Protein AF-A0AAV4B018-F1 (afdb_monomer)

Organism: NCBI:txid259542

Foldseek 3Di:
DDQDPVNVVVVVVVVVPVPDDPVLLVLLVVVCVVPVPDDLVVSCVVSVHDSVVSVCSCCPPVVPDNPPPDPDDPDDPVVVVVVVVVVVVVVVVVVVVVVVVPD

Nearest PDB structures (foldseek):
  2cfx-assembly1_C  TM=6.662E-01  e=9.877E-02  Bacillus subtilis
  7fby-assembly1_A  TM=6.571E-01  e=3.568E-01  Pyrococcus horikoshii OT3
  2zny-assembly2_C  TM=7.178E-01  e=1.209E+00  Pyrococcus horikoshii
  2w25-assembly1_B  TM=6.669E-01  e=1.063E+00  Mycobacterium tuberculosis H37Rv
  2w29-assembly1_B  TM=6.003E-01  e=2.450E+00  Mycobacterium tuberculosis H37Rv

Structure (mmCIF, N/CA/C/O backbone):
data_AF-A0AAV4B018-F1
#
_entry.id   AF-A0AAV4B018-F1
#
loop_
_atom_site.group_PDB
_atom_site.id
_atom_site.type_symbol
_atom_site.label_atom_id
_atom_site.label_alt_id
_atom_site.label_comp_id
_atom_site.label_asym_id
_atom_site.label_entity_id
_atom_site.label_seq_id
_atom_site.pdbx_PDB_ins_code
_atom_site.Cartn_x
_atom_site.Cartn_y
_atom_site.Cartn_z
_atom_site.occupancy
_atom_site.B_iso_or_equiv
_atom_site.auth_seq_id
_atom_site.auth_comp_id
_atom_site.auth_asym_id
_atom_site.auth_atom_id
_atom_site.pdbx_PDB_model_num
ATOM 1 N N . MET A 1 1 ? 35.656 -16.947 -19.120 1.00 40.59 1 MET A N 1
ATOM 2 C CA . MET A 1 1 ? 35.339 -16.640 -17.707 1.00 40.59 1 MET A CA 1
ATOM 3 C C . MET A 1 1 ? 33.839 -16.794 -17.499 1.00 40.59 1 MET A C 1
ATOM 5 O O . MET A 1 1 ? 33.079 -15.994 -18.027 1.00 40.59 1 MET A O 1
ATOM 9 N N . ILE A 1 2 ? 33.403 -17.860 -16.824 1.00 49.25 2 ILE A N 1
ATOM 10 C CA . ILE A 1 2 ? 31.980 -18.116 -16.554 1.00 49.25 2 ILE A CA 1
ATOM 11 C C . ILE A 1 2 ? 31.604 -17.298 -15.314 1.00 49.25 2 ILE A C 1
ATOM 13 O O . ILE A 1 2 ? 32.056 -17.610 -14.216 1.00 49.25 2 ILE A O 1
ATOM 17 N N . LEU A 1 3 ? 30.824 -16.230 -15.488 1.00 52.88 3 LEU A N 1
ATOM 18 C CA . LEU A 1 3 ? 30.280 -15.452 -14.370 1.00 52.88 3 LEU A CA 1
ATOM 19 C C . LEU A 1 3 ? 29.437 -16.371 -13.474 1.00 52.88 3 LEU A C 1
ATOM 21 O O . LEU A 1 3 ? 28.556 -17.088 -13.958 1.00 52.88 3 LEU A O 1
ATOM 25 N N . SER A 1 4 ? 29.708 -16.362 -12.168 1.00 58.19 4 SER A N 1
ATOM 26 C CA . SER A 1 4 ? 28.977 -17.180 -11.200 1.00 58.19 4 SER A CA 1
ATOM 27 C C . SER A 1 4 ? 27.492 -16.806 -11.198 1.00 58.19 4 SER A C 1
ATOM 29 O O . SER A 1 4 ? 27.128 -15.643 -11.387 1.00 58.19 4 SER A O 1
ATOM 31 N N . ARG A 1 5 ? 26.598 -17.770 -10.924 1.00 53.97 5 ARG A N 1
ATOM 32 C CA . ARG A 1 5 ? 25.138 -17.526 -10.835 1.00 53.97 5 ARG A CA 1
ATOM 33 C C . ARG A 1 5 ? 24.788 -16.371 -9.884 1.00 53.97 5 ARG A C 1
ATOM 35 O O . ARG A 1 5 ? 23.793 -15.681 -10.098 1.00 53.97 5 ARG A O 1
ATOM 42 N N . LYS A 1 6 ? 25.610 -16.153 -8.850 1.00 52.19 6 LYS A N 1
ATOM 43 C CA . LYS A 1 6 ? 25.461 -15.045 -7.896 1.00 52.19 6 LYS A CA 1
ATOM 44 C C . LYS A 1 6 ? 25.811 -13.691 -8.529 1.00 52.19 6 LYS A C 1
ATOM 46 O O . LYS A 1 6 ? 25.039 -12.746 -8.370 1.00 52.19 6 LYS A O 1
ATOM 51 N N . ASP A 1 7 ? 26.862 -13.623 -9.339 1.00 43.59 7 ASP A N 1
ATOM 52 C CA . ASP A 1 7 ? 27.291 -12.398 -10.028 1.00 43.59 7 ASP A CA 1
ATOM 53 C C . ASP A 1 7 ? 26.291 -11.994 -11.123 1.00 43.59 7 ASP A C 1
ATOM 55 O O . ASP A 1 7 ? 25.930 -10.824 -11.239 1.00 43.59 7 ASP A O 1
ATOM 59 N N . ALA A 1 8 ? 25.715 -12.970 -11.835 1.00 49.62 8 ALA A N 1
ATOM 60 C CA . ALA A 1 8 ? 24.642 -12.734 -12.807 1.00 49.62 8 ALA A CA 1
ATOM 61 C C . ALA A 1 8 ? 23.350 -12.181 -12.162 1.00 49.62 8 ALA A C 1
ATOM 63 O O . ALA A 1 8 ? 22.652 -11.355 -12.758 1.00 49.62 8 ALA A O 1
ATOM 64 N N . SER A 1 9 ? 23.027 -12.601 -10.930 1.00 48.44 9 SER A N 1
ATOM 65 C CA . SER A 1 9 ? 21.884 -12.062 -10.176 1.00 48.44 9 SER A CA 1
ATOM 66 C C . SER A 1 9 ? 22.127 -10.636 -9.666 1.00 48.44 9 SER A C 1
ATOM 68 O O . SER A 1 9 ? 21.213 -9.810 -9.692 1.00 48.44 9 SER A O 1
ATOM 70 N N . ALA A 1 10 ? 23.368 -10.318 -9.287 1.00 47.62 10 ALA A N 1
ATOM 71 C CA . ALA A 1 10 ? 23.764 -9.001 -8.795 1.00 47.62 10 ALA A CA 1
ATOM 72 C C . ALA A 1 10 ? 23.878 -7.947 -9.914 1.00 47.62 10 ALA A C 1
ATOM 74 O O . ALA A 1 10 ? 23.561 -6.779 -9.679 1.00 47.62 10 ALA A O 1
ATOM 75 N N . ILE A 1 11 ? 24.280 -8.350 -11.126 1.00 47.00 11 ILE A N 1
ATOM 76 C CA . ILE A 1 11 ? 24.287 -7.491 -12.323 1.00 47.00 11 ILE A CA 1
ATOM 77 C C . ILE A 1 11 ? 22.840 -7.207 -12.768 1.00 47.00 11 ILE A C 1
ATOM 79 O O . ILE A 1 11 ? 22.454 -6.044 -12.870 1.00 47.00 11 ILE A O 1
ATOM 83 N N . ARG A 1 12 ? 21.968 -8.231 -12.839 1.00 49.75 12 ARG A N 1
ATOM 84 C CA . ARG A 1 12 ? 20.523 -8.032 -13.096 1.00 49.75 12 ARG A CA 1
ATOM 85 C C . ARG A 1 12 ? 19.860 -7.091 -12.084 1.00 49.75 12 ARG A C 1
ATOM 87 O O . ARG A 1 12 ? 18.978 -6.330 -12.454 1.00 49.75 12 ARG A O 1
ATOM 94 N N . GLU A 1 13 ? 20.247 -7.112 -10.811 1.00 49.16 13 GLU A N 1
ATOM 95 C CA . GLU A 1 13 ? 19.632 -6.266 -9.776 1.00 49.16 13 GLU A CA 1
ATOM 96 C C . GLU A 1 13 ? 19.954 -4.772 -9.868 1.00 49.16 13 GLU A C 1
ATOM 98 O O . GLU A 1 13 ? 19.145 -3.964 -9.394 1.00 49.16 13 GLU A O 1
ATOM 103 N N . ARG A 1 14 ? 21.098 -4.412 -10.459 1.00 45.62 14 ARG A N 1
ATOM 104 C CA . ARG A 1 14 ? 21.522 -3.020 -10.667 1.00 45.62 14 ARG A CA 1
ATOM 105 C C . ARG A 1 14 ? 20.839 -2.403 -11.894 1.00 45.62 14 ARG A C 1
ATOM 107 O O . ARG A 1 14 ? 20.377 -1.267 -11.816 1.00 45.62 14 ARG A O 1
ATOM 114 N N . ASP A 1 15 ? 20.631 -3.194 -12.947 1.00 50.06 15 ASP A N 1
ATOM 115 C CA . ASP A 1 15 ? 20.049 -2.730 -14.217 1.00 50.06 15 ASP A CA 1
ATOM 116 C C . ASP A 1 15 ? 18.513 -2.602 -14.192 1.00 50.06 15 ASP A C 1
ATOM 118 O O . ASP A 1 15 ? 17.934 -1.781 -14.904 1.00 50.06 15 ASP A O 1
ATOM 122 N N . ILE A 1 16 ? 17.819 -3.332 -13.305 1.00 51.22 16 ILE A N 1
ATOM 123 C CA . ILE A 1 16 ? 16.345 -3.266 -13.165 1.00 51.22 16 ILE A CA 1
ATOM 124 C C . ILE A 1 16 ? 15.855 -1.870 -12.720 1.00 51.22 16 ILE A C 1
ATOM 126 O O . ILE A 1 16 ? 14.673 -1.550 -12.881 1.00 51.22 16 ILE A O 1
ATOM 130 N N . TRP A 1 17 ? 16.731 -1.038 -12.143 1.00 49.72 17 TRP A N 1
ATOM 131 C CA . TRP A 1 17 ? 16.393 0.299 -11.632 1.00 49.72 17 TRP A CA 1
ATOM 132 C C . TRP A 1 17 ? 16.753 1.452 -12.566 1.00 49.72 17 TRP A C 1
ATOM 134 O O . TRP A 1 17 ? 16.109 2.494 -12.476 1.00 49.72 17 TRP A O 1
ATOM 144 N N . ALA A 1 18 ? 17.724 1.279 -13.463 1.00 47.19 18 ALA A N 1
ATOM 145 C CA . ALA A 1 18 ? 18.120 2.325 -14.406 1.00 47.19 18 ALA A CA 1
ATOM 146 C C . ALA A 1 18 ? 17.196 2.391 -15.638 1.00 47.19 18 ALA A C 1
ATOM 148 O O . ALA A 1 18 ? 17.062 3.445 -16.250 1.00 47.19 18 ALA A O 1
ATOM 149 N N . ALA A 1 19 ? 16.504 1.291 -15.961 1.00 52.00 19 ALA A N 1
ATOM 150 C CA . ALA A 1 19 ? 15.644 1.164 -17.139 1.00 52.00 19 ALA A CA 1
ATOM 151 C C . ALA A 1 19 ? 14.148 1.009 -16.795 1.00 52.00 19 ALA A C 1
ATOM 153 O O . ALA A 1 19 ? 13.433 0.234 -17.430 1.00 52.00 19 ALA A O 1
ATOM 154 N N . GLN A 1 20 ? 13.642 1.694 -15.763 1.00 58.94 20 GLN A N 1
ATOM 155 C CA . GLN A 1 20 ? 12.189 1.759 -15.573 1.00 58.94 20 GLN A CA 1
ATOM 156 C C . GLN A 1 20 ? 11.605 2.762 -16.581 1.00 58.94 20 GLN A C 1
ATOM 158 O O . GLN A 1 20 ? 11.919 3.950 -16.482 1.00 58.94 20 GLN A O 1
ATOM 163 N N . PRO A 1 21 ? 10.737 2.345 -17.526 1.00 57.81 21 PRO A N 1
ATOM 164 C CA . PRO A 1 21 ? 9.966 3.317 -18.286 1.00 57.81 21 PRO A CA 1
ATOM 165 C C . PRO A 1 21 ? 9.122 4.100 -17.277 1.00 57.81 21 PRO A C 1
ATOM 167 O O . PRO A 1 21 ? 8.524 3.494 -16.386 1.00 57.81 21 PRO A O 1
ATOM 170 N N . LYS A 1 22 ? 9.072 5.432 -17.389 1.00 59.88 22 LYS A N 1
ATOM 171 C CA . LYS A 1 22 ? 8.282 6.310 -16.496 1.00 59.88 22 LYS A CA 1
ATOM 172 C C . LYS A 1 22 ? 6.856 5.762 -16.261 1.00 59.88 22 LYS A C 1
ATOM 174 O O . LYS A 1 22 ? 6.364 5.747 -15.135 1.00 59.88 22 LYS A O 1
ATOM 179 N N . ASN A 1 23 ? 6.300 5.133 -17.296 1.00 71.00 23 ASN A N 1
ATOM 180 C CA . ASN A 1 23 ? 4.998 4.466 -17.336 1.00 71.00 23 ASN A CA 1
ATOM 181 C C . ASN A 1 23 ? 4.823 3.298 -16.334 1.00 71.00 23 ASN A C 1
ATOM 183 O O . ASN A 1 23 ? 3.697 2.938 -15.998 1.00 71.00 23 ASN A O 1
ATOM 187 N N . ALA A 1 24 ? 5.892 2.648 -15.859 1.00 79.19 24 ALA A N 1
ATOM 188 C CA . ALA A 1 24 ? 5.790 1.503 -14.946 1.00 79.19 24 ALA A CA 1
ATOM 189 C C . ALA A 1 24 ? 5.342 1.917 -13.536 1.00 79.19 24 ALA A C 1
ATOM 191 O O . ALA A 1 24 ? 4.551 1.213 -12.904 1.00 79.19 24 ALA A O 1
ATOM 192 N N . VAL A 1 25 ? 5.817 3.069 -13.050 1.00 84.31 25 VAL A N 1
ATOM 193 C CA . VAL A 1 25 ? 5.437 3.605 -11.734 1.00 84.31 25 VAL A CA 1
ATOM 194 C C . VAL A 1 25 ? 3.969 4.023 -11.738 1.00 84.31 25 VAL A C 1
ATOM 196 O O . VAL A 1 25 ? 3.242 3.697 -10.800 1.00 84.31 25 VAL A O 1
ATOM 199 N N . GLU A 1 26 ? 3.527 4.674 -12.812 1.00 88.19 26 GLU A N 1
ATOM 200 C CA . GLU A 1 26 ? 2.135 5.090 -13.018 1.00 88.19 26 GLU A CA 1
ATOM 201 C C . GLU A 1 26 ? 1.200 3.883 -13.099 1.00 88.19 26 GLU A C 1
ATOM 203 O O . GLU A 1 26 ? 0.237 3.804 -12.345 1.00 88.19 26 GLU A O 1
ATOM 208 N N . ARG A 1 27 ? 1.560 2.850 -13.870 1.00 88.56 27 ARG A N 1
ATOM 209 C CA . ARG A 1 27 ? 0.792 1.595 -13.934 1.00 88.56 27 ARG A CA 1
ATOM 210 C C . ARG A 1 27 ? 0.627 0.913 -12.579 1.00 88.56 27 ARG A C 1
ATOM 212 O O . ARG A 1 27 ? -0.447 0.400 -12.271 1.00 88.56 27 ARG A O 1
ATOM 219 N N . VAL A 1 28 ? 1.686 0.877 -11.765 1.00 88.44 28 VAL A N 1
ATOM 220 C CA . VAL A 1 28 ? 1.597 0.350 -10.394 1.00 88.44 28 VAL A CA 1
ATOM 221 C C . VAL A 1 28 ? 0.678 1.239 -9.558 1.00 88.44 28 VAL A C 1
ATOM 223 O O . VAL A 1 28 ? -0.173 0.719 -8.837 1.00 88.44 28 VAL A O 1
ATOM 226 N N . ARG A 1 29 ? 0.812 2.564 -9.670 1.00 88.69 29 ARG A N 1
ATOM 227 C CA . ARG A 1 29 ? -0.017 3.528 -8.942 1.00 88.69 29 ARG A CA 1
ATOM 228 C C . ARG A 1 29 ? -1.499 3.347 -9.264 1.00 88.69 29 ARG A C 1
ATOM 230 O O . ARG A 1 29 ? -2.273 3.152 -8.334 1.00 88.69 29 ARG A O 1
ATOM 237 N N . ASP A 1 30 ? -1.879 3.310 -10.534 1.00 90.75 30 ASP A N 1
ATOM 238 C CA . ASP A 1 30 ? -3.277 3.195 -10.972 1.00 90.75 30 ASP A CA 1
ATOM 239 C C . ASP A 1 30 ? -3.925 1.890 -10.502 1.00 90.75 30 ASP A C 1
ATOM 241 O O . ASP A 1 30 ? -5.065 1.869 -10.031 1.00 90.75 30 ASP A O 1
ATOM 245 N N . ASN A 1 31 ? -3.173 0.788 -10.548 1.00 90.81 31 ASN A N 1
ATOM 246 C CA . ASN A 1 31 ? -3.659 -0.520 -10.11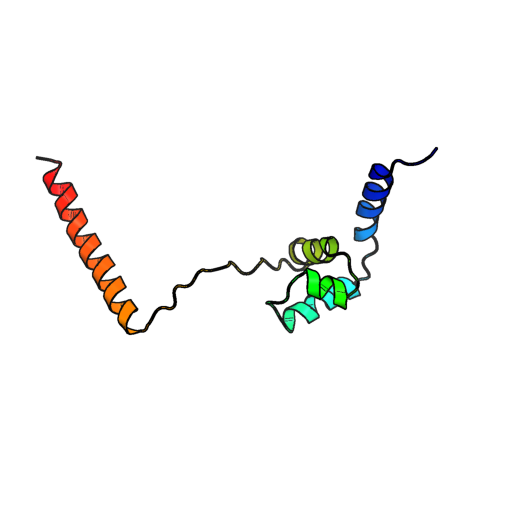2 1.00 90.81 31 ASN A CA 1
ATOM 247 C C . ASN A 1 31 ? -3.947 -0.538 -8.595 1.00 90.81 31 ASN A C 1
ATOM 249 O O . ASN A 1 31 ? -4.954 -1.096 -8.148 1.00 90.81 31 ASN A O 1
ATOM 253 N N . TYR A 1 32 ? -3.098 0.123 -7.798 1.00 88.94 32 TYR A N 1
ATOM 254 C CA . TYR A 1 32 ? -3.282 0.246 -6.349 1.00 88.94 32 TYR A CA 1
ATOM 255 C C . TYR A 1 32 ? -4.272 1.343 -5.938 1.00 88.94 32 TYR A C 1
ATOM 257 O O . TYR A 1 32 ? -4.920 1.187 -4.905 1.00 88.94 32 TYR A O 1
ATOM 265 N N . LEU A 1 33 ? -4.450 2.399 -6.737 1.00 88.62 33 LEU A N 1
ATOM 266 C CA . LEU A 1 33 ? -5.533 3.371 -6.554 1.00 88.62 33 LEU A CA 1
ATOM 267 C C . LEU A 1 33 ? -6.899 2.707 -6.766 1.00 88.62 33 LEU A C 1
ATOM 269 O O . LEU A 1 33 ? -7.810 2.914 -5.969 1.00 88.62 33 LEU A O 1
ATOM 273 N N . ARG A 1 34 ? -7.023 1.840 -7.782 1.00 90.31 34 ARG A N 1
ATOM 274 C CA . ARG A 1 34 ? -8.248 1.068 -8.040 1.00 90.31 34 ARG A CA 1
ATOM 275 C C . ARG A 1 34 ? -8.552 0.046 -6.942 1.00 90.31 34 ARG A C 1
ATOM 277 O O . ARG A 1 34 ? -9.713 -0.184 -6.622 1.00 90.31 34 ARG A O 1
ATOM 284 N N . SER A 1 35 ? -7.528 -0.607 -6.390 1.00 85.56 35 SER A N 1
ATOM 285 C CA . SER A 1 35 ? -7.693 -1.591 -5.315 1.00 85.56 35 SER A CA 1
ATOM 286 C C . SER A 1 35 ? -6.514 -1.561 -4.330 1.00 85.56 35 SER A C 1
ATOM 288 O O . SER A 1 35 ? -5.554 -2.326 -4.490 1.00 85.56 35 SER A O 1
ATOM 290 N N . PRO A 1 36 ? -6.607 -0.791 -3.232 1.00 85.06 36 PRO A N 1
ATOM 291 C CA . PRO A 1 36 ? -5.504 -0.633 -2.278 1.00 85.06 36 PRO A CA 1
ATOM 292 C C . PRO A 1 36 ? -5.157 -1.914 -1.503 1.00 85.06 36 PRO A C 1
ATOM 294 O O . PRO A 1 36 ? -4.033 -2.077 -1.035 1.00 85.06 36 PRO A O 1
ATOM 297 N N . LYS A 1 37 ? -6.099 -2.862 -1.390 1.00 84.69 37 LYS A N 1
ATOM 298 C CA . LYS A 1 37 ? -5.926 -4.134 -0.656 1.00 84.69 37 LYS A CA 1
ATOM 299 C C . LYS A 1 37 ? -5.268 -5.250 -1.481 1.00 84.69 37 LYS A C 1
ATOM 301 O O . LYS A 1 37 ? -5.178 -6.391 -1.029 1.00 84.69 37 LYS A O 1
ATOM 306 N N . LYS A 1 38 ? -4.851 -4.962 -2.713 1.00 87.25 38 LYS A N 1
ATOM 307 C CA . LYS A 1 38 ? -4.360 -5.977 -3.649 1.00 87.25 38 LYS A CA 1
ATOM 308 C C . LYS A 1 38 ? -2.978 -6.493 -3.249 1.00 87.25 38 LYS A C 1
ATOM 310 O O . LYS A 1 38 ? -2.098 -5.731 -2.854 1.00 87.25 38 LYS A O 1
ATOM 315 N N . SER A 1 39 ? -2.747 -7.797 -3.384 1.00 88.31 39 SER A N 1
ATOM 316 C CA . SER A 1 39 ? -1.440 -8.366 -3.045 1.00 88.31 39 SER A CA 1
ATOM 317 C C . SER A 1 39 ? -0.381 -8.019 -4.092 1.00 88.31 39 SER A C 1
ATOM 319 O O . SER A 1 39 ? -0.644 -7.992 -5.297 1.00 88.31 39 SER A O 1
ATOM 321 N N . THR A 1 40 ? 0.860 -7.823 -3.644 1.00 88.81 40 THR A N 1
ATOM 322 C CA . THR A 1 40 ? 1.998 -7.539 -4.536 1.00 88.81 40 THR A CA 1
ATOM 323 C C . THR A 1 40 ? 2.252 -8.680 -5.519 1.00 88.81 40 THR A C 1
ATOM 325 O O . THR A 1 40 ? 2.633 -8.446 -6.661 1.00 88.81 40 THR A O 1
ATOM 328 N N . ARG A 1 41 ? 1.982 -9.927 -5.115 1.00 89.31 41 ARG A N 1
ATOM 329 C CA . ARG A 1 41 ? 2.119 -11.104 -5.984 1.00 89.31 41 ARG A CA 1
ATOM 330 C C . ARG A 1 41 ? 1.073 -11.124 -7.103 1.00 89.31 41 ARG A C 1
ATOM 332 O O . ARG A 1 41 ? 1.392 -11.538 -8.210 1.00 89.31 41 ARG A O 1
ATOM 339 N N . ARG A 1 42 ? -0.156 -10.659 -6.842 1.00 91.56 42 ARG A N 1
ATOM 340 C CA . ARG A 1 42 ? -1.187 -10.488 -7.881 1.00 91.56 42 ARG A CA 1
ATOM 341 C C . ARG A 1 42 ? -0.812 -9.359 -8.841 1.00 91.56 42 ARG A C 1
ATOM 343 O O . ARG A 1 42 ? -0.779 -9.590 -10.040 1.00 91.56 42 ARG A O 1
ATOM 350 N N . CYS A 1 43 ? -0.427 -8.198 -8.309 1.00 89.19 43 CYS A N 1
ATOM 351 C CA . CYS A 1 43 ? 0.017 -7.048 -9.106 1.00 89.19 43 CYS A CA 1
ATOM 352 C C . CYS A 1 43 ? 1.217 -7.392 -10.014 1.00 89.19 43 CYS A C 1
ATOM 354 O O . CYS A 1 43 ? 1.236 -7.045 -11.189 1.00 89.19 43 CYS A O 1
ATOM 356 N N . SER A 1 44 ? 2.170 -8.171 -9.496 1.00 89.00 44 SER A N 1
ATOM 357 C CA . SER A 1 44 ? 3.310 -8.707 -10.251 1.00 89.00 44 SER A CA 1
ATOM 358 C C . SER A 1 44 ? 2.892 -9.560 -11.454 1.00 89.00 44 SER A C 1
ATOM 360 O O . SER A 1 44 ? 3.461 -9.399 -12.528 1.00 89.00 44 SER A O 1
ATOM 362 N N . ARG A 1 45 ? 1.885 -10.430 -11.305 1.00 90.31 45 ARG A N 1
ATOM 363 C CA . ARG A 1 45 ? 1.386 -11.271 -12.408 1.00 90.31 45 ARG A CA 1
ATOM 364 C C . ARG A 1 45 ? 0.667 -10.462 -13.484 1.00 90.31 45 ARG A C 1
ATOM 366 O O . ARG A 1 45 ? 0.820 -10.762 -14.657 1.00 90.31 45 ARG A O 1
ATOM 373 N N . GLU A 1 46 ? -0.092 -9.448 -13.088 1.00 90.88 46 GLU A N 1
ATOM 374 C CA . GLU A 1 46 ? -0.856 -8.614 -14.023 1.00 90.88 46 GLU A CA 1
ATOM 375 C C . GLU A 1 46 ? 0.022 -7.644 -14.808 1.00 90.88 46 GLU A C 1
ATOM 377 O O . GLU A 1 46 ? -0.151 -7.487 -16.010 1.00 90.88 46 GLU A O 1
ATOM 382 N N . LEU A 1 47 ? 0.974 -7.000 -14.131 1.00 87.44 47 LEU A N 1
ATOM 383 C CA . LEU A 1 47 ? 1.891 -6.048 -14.755 1.00 87.44 47 LEU A CA 1
ATOM 384 C C . LEU A 1 47 ? 3.139 -6.725 -15.340 1.00 87.44 47 LEU A C 1
ATOM 386 O O . LEU A 1 47 ? 3.995 -6.040 -15.890 1.00 87.44 47 LEU A O 1
ATOM 390 N N . GLN A 1 48 ? 3.264 -8.048 -15.176 1.00 85.12 48 GLN A N 1
ATOM 391 C CA . GLN A 1 48 ? 4.429 -8.857 -15.558 1.00 85.12 48 GLN A CA 1
ATOM 392 C C . GLN A 1 48 ? 5.759 -8.333 -14.985 1.00 85.12 48 GLN A C 1
ATOM 394 O O . GLN A 1 48 ? 6.841 -8.581 -15.516 1.00 85.12 48 GLN A O 1
ATOM 399 N N . PHE A 1 49 ? 5.696 -7.627 -13.855 1.00 84.44 49 PHE A N 1
ATOM 400 C CA . PHE A 1 49 ? 6.875 -7.138 -13.154 1.00 84.44 49 PHE A CA 1
ATOM 401 C C . PHE A 1 49 ? 7.352 -8.148 -12.117 1.00 84.44 49 PHE A C 1
ATOM 403 O O . PHE A 1 49 ? 6.524 -8.770 -11.445 1.00 84.44 49 PHE A O 1
ATOM 410 N N . PRO A 1 50 ? 8.669 -8.263 -11.871 1.00 85.31 50 PRO A N 1
ATOM 411 C CA . PRO A 1 50 ? 9.165 -9.003 -1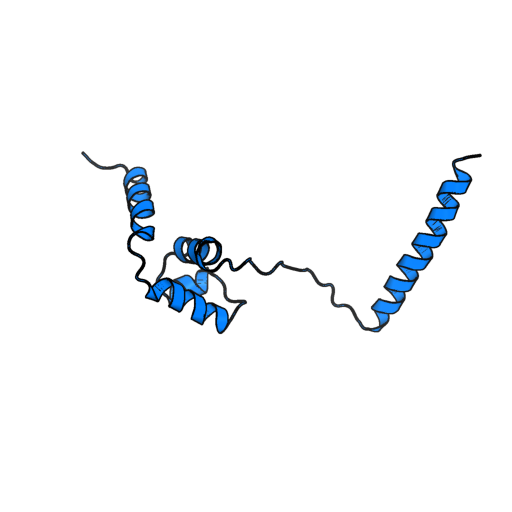0.721 1.00 85.31 50 PRO A CA 1
ATOM 412 C C . PRO A 1 50 ? 8.562 -8.446 -9.425 1.00 85.31 50 PRO A C 1
ATOM 414 O O . PRO A 1 50 ? 8.555 -7.233 -9.199 1.00 85.31 50 PRO A O 1
ATOM 417 N N . GLN A 1 51 ? 8.108 -9.324 -8.528 1.00 84.38 51 GLN A N 1
ATOM 418 C CA . GLN A 1 51 ? 7.488 -8.921 -7.257 1.00 84.38 51 GLN A CA 1
ATOM 419 C C . GLN A 1 51 ? 8.376 -7.964 -6.447 1.00 84.38 51 GLN A C 1
ATOM 421 O O . GLN A 1 51 ? 7.886 -7.015 -5.834 1.00 84.38 51 GLN A O 1
ATOM 426 N N . ARG A 1 52 ? 9.696 -8.183 -6.472 1.00 82.75 52 ARG A N 1
ATOM 427 C CA . ARG A 1 52 ? 10.670 -7.334 -5.781 1.00 82.75 52 ARG A CA 1
ATOM 428 C C . ARG A 1 52 ? 10.681 -5.902 -6.320 1.00 82.75 52 ARG A C 1
ATOM 430 O O . ARG A 1 52 ? 10.820 -4.977 -5.523 1.00 82.75 52 ARG A O 1
ATOM 437 N N . THR A 1 53 ? 10.501 -5.715 -7.628 1.00 82.31 53 THR A N 1
ATOM 438 C CA . THR A 1 53 ? 10.386 -4.391 -8.256 1.00 82.31 53 THR A CA 1
ATOM 439 C C . THR A 1 53 ? 9.136 -3.689 -7.753 1.00 82.31 53 THR A C 1
ATOM 441 O O . THR A 1 53 ? 9.250 -2.602 -7.206 1.00 82.31 53 THR A O 1
ATOM 444 N N . VAL A 1 54 ? 7.978 -4.356 -7.785 1.00 86.12 54 VAL A N 1
ATOM 445 C CA . VAL A 1 54 ? 6.715 -3.791 -7.279 1.00 86.12 54 VAL A CA 1
ATOM 446 C C . VAL A 1 54 ? 6.833 -3.387 -5.801 1.00 86.12 54 VAL A C 1
ATOM 448 O O . VAL A 1 54 ? 6.485 -2.265 -5.441 1.00 86.12 54 VAL A O 1
ATOM 451 N N . CYS A 1 55 ? 7.403 -4.244 -4.943 1.00 85.38 55 CYS A N 1
ATOM 452 C CA . CYS A 1 55 ? 7.660 -3.915 -3.533 1.00 85.38 55 CYS A CA 1
ATOM 453 C C . CYS A 1 55 ? 8.546 -2.671 -3.365 1.00 85.38 55 CYS A C 1
ATOM 455 O O . CYS A 1 55 ? 8.292 -1.831 -2.500 1.00 85.38 55 CYS A O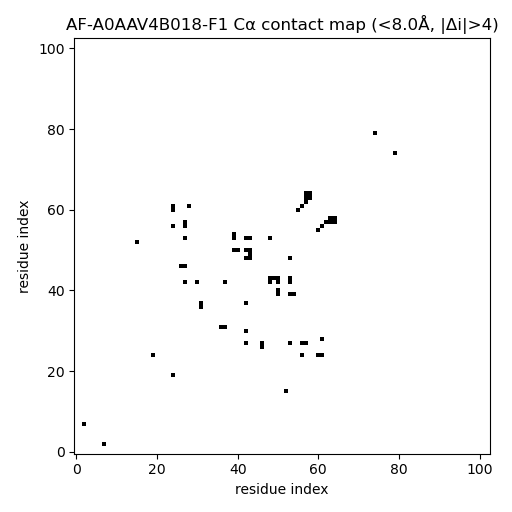 1
ATOM 457 N N . LYS A 1 56 ? 9.609 -2.565 -4.166 1.00 83.12 56 LYS A N 1
ATOM 458 C CA . LYS A 1 56 ? 10.549 -1.442 -4.131 1.00 83.12 56 LYS A CA 1
ATOM 459 C C . LYS A 1 56 ? 9.889 -0.149 -4.616 1.00 83.12 56 LYS A C 1
ATOM 461 O O . LYS A 1 56 ? 10.032 0.863 -3.937 1.00 83.12 56 LYS A O 1
ATOM 466 N N . THR A 1 57 ? 9.130 -0.191 -5.711 1.00 85.88 57 THR A N 1
ATOM 467 C CA . THR A 1 57 ? 8.393 0.959 -6.260 1.00 85.88 57 THR A CA 1
ATOM 468 C C . THR 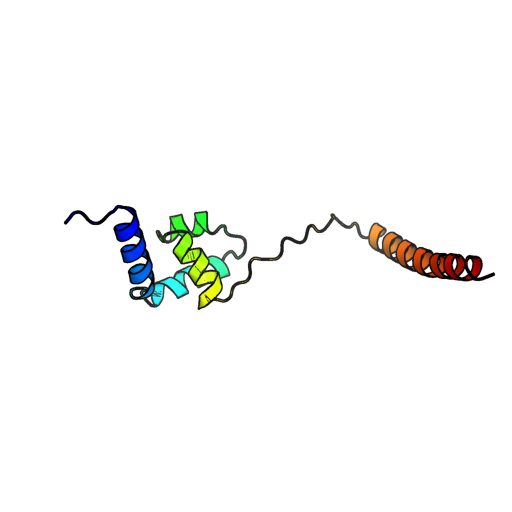A 1 57 ? 7.365 1.487 -5.263 1.00 85.88 57 THR A C 1
ATOM 470 O O . THR A 1 57 ? 7.301 2.692 -5.026 1.00 85.88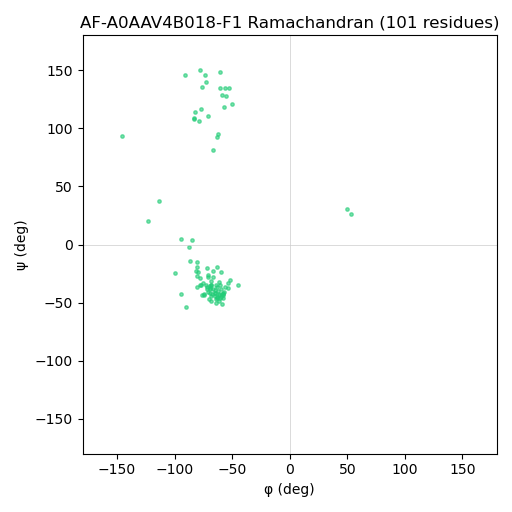 57 THR A O 1
ATOM 473 N N . LEU A 1 58 ? 6.625 0.591 -4.601 1.00 86.44 58 LEU A N 1
ATOM 474 C CA . LEU A 1 58 ? 5.671 0.963 -3.553 1.00 86.44 58 LEU A CA 1
ATOM 475 C C . LEU A 1 58 ? 6.354 1.681 -2.383 1.00 86.44 58 LEU A C 1
ATOM 477 O O . LEU A 1 58 ? 5.882 2.729 -1.954 1.00 86.44 58 LEU A O 1
ATOM 481 N N . ARG A 1 59 ? 7.484 1.154 -1.893 1.00 82.75 59 ARG A N 1
ATOM 482 C CA . ARG A 1 59 ? 8.188 1.716 -0.728 1.00 82.75 59 ARG A CA 1
ATOM 483 C C . ARG A 1 59 ? 8.983 2.987 -1.044 1.00 82.75 59 ARG A C 1
ATOM 485 O O . ARG A 1 59 ? 8.955 3.914 -0.245 1.00 82.75 59 ARG A O 1
ATOM 492 N N . LYS A 1 60 ? 9.718 3.023 -2.162 1.00 82.12 60 LYS A N 1
ATOM 493 C CA . LYS A 1 60 ? 10.672 4.102 -2.480 1.00 82.12 60 LYS A CA 1
ATOM 494 C C . LYS A 1 60 ? 10.084 5.213 -3.346 1.00 82.12 60 LYS A C 1
ATOM 496 O O . LYS A 1 60 ? 10.350 6.375 -3.065 1.00 82.12 60 LYS A O 1
ATOM 501 N N . CYS A 1 61 ? 9.302 4.869 -4.370 1.00 82.81 61 CYS A N 1
ATOM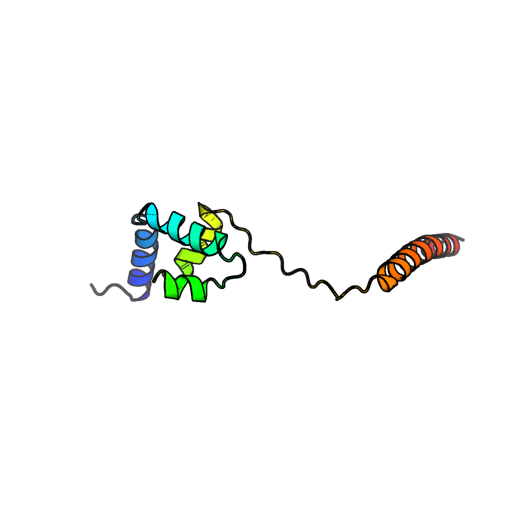 502 C CA . CYS A 1 61 ? 8.783 5.845 -5.335 1.00 82.81 61 CYS A CA 1
ATOM 503 C C . CYS A 1 61 ? 7.432 6.407 -4.886 1.00 82.81 61 CYS A C 1
ATOM 505 O O . CYS A 1 61 ? 7.276 7.615 -4.763 1.00 82.81 61 CYS A O 1
ATOM 507 N N . LEU A 1 62 ? 6.468 5.525 -4.604 1.00 83.88 62 LEU A N 1
ATOM 508 C CA . LEU A 1 62 ? 5.096 5.915 -4.252 1.00 83.88 62 LEU A CA 1
ATOM 509 C C . LEU A 1 62 ? 4.910 6.192 -2.754 1.00 83.88 62 LEU A C 1
ATOM 511 O O . LEU A 1 62 ? 3.896 6.759 -2.362 1.00 83.88 62 LEU A O 1
ATOM 515 N N . ARG A 1 63 ? 5.875 5.778 -1.918 1.00 83.94 63 ARG A N 1
ATOM 516 C CA . ARG A 1 63 ? 5.827 5.871 -0.445 1.00 83.94 63 ARG A CA 1
ATOM 517 C C . ARG A 1 63 ? 4.527 5.314 0.153 1.00 83.94 63 ARG A C 1
ATOM 519 O O . ARG A 1 63 ? 4.078 5.748 1.212 1.00 83.94 63 ARG A O 1
ATOM 526 N N . PHE A 1 64 ? 3.937 4.318 -0.505 1.00 82.06 64 PHE A N 1
ATOM 527 C CA . PHE A 1 64 ? 2.793 3.592 0.024 1.00 82.06 64 PHE A CA 1
ATOM 528 C C . PHE A 1 64 ? 3.277 2.724 1.176 1.00 82.06 64 PHE A C 1
ATOM 530 O O . PHE A 1 64 ? 4.028 1.760 1.001 1.00 82.06 64 PHE A O 1
ATOM 537 N N . THR A 1 65 ? 2.863 3.097 2.380 1.00 76.56 65 THR A N 1
ATOM 538 C CA . THR A 1 65 ? 3.101 2.282 3.561 1.00 76.56 65 THR A CA 1
ATOM 539 C C . THR A 1 65 ? 2.120 1.111 3.534 1.00 76.56 65 THR A C 1
ATOM 541 O O . THR A 1 65 ? 0.948 1.301 3.196 1.00 76.56 65 THR A O 1
ATOM 544 N N . PRO A 1 66 ? 2.571 -0.124 3.821 1.00 68.75 66 PRO A N 1
ATOM 545 C CA . PRO A 1 66 ? 1.643 -1.236 3.948 1.00 68.75 66 PRO A CA 1
ATOM 546 C C . PRO A 1 66 ? 0.602 -0.858 5.001 1.00 68.75 66 PRO A C 1
ATOM 548 O O . PRO A 1 66 ? 0.968 -0.430 6.099 1.00 68.75 66 PRO A O 1
ATOM 551 N N . TYR A 1 67 ? -0.681 -0.983 4.652 1.00 64.25 67 TYR A N 1
ATOM 552 C CA . TYR A 1 67 ? -1.769 -0.743 5.592 1.00 64.25 67 TYR A CA 1
ATOM 553 C C . TYR A 1 67 ? -1.484 -1.536 6.864 1.00 64.25 67 TYR A C 1
ATOM 555 O O . TYR A 1 67 ? -1.308 -2.756 6.815 1.00 64.25 67 TYR A O 1
ATOM 563 N N . LYS A 1 68 ? -1.379 -0.828 7.994 1.00 56.00 68 LYS A N 1
ATOM 564 C CA . LYS A 1 68 ? -1.169 -1.461 9.293 1.00 56.00 68 LYS A CA 1
ATOM 565 C C . LYS A 1 68 ? -2.319 -2.441 9.496 1.00 56.00 68 LYS A C 1
ATOM 567 O O . LYS A 1 68 ? -3.476 -2.025 9.514 1.00 56.00 68 LYS A O 1
ATOM 572 N N . LEU A 1 69 ? -2.005 -3.730 9.615 1.00 52.09 69 LEU A N 1
ATOM 573 C CA . LEU A 1 69 ? -2.970 -4.730 10.052 1.00 52.09 69 LEU A CA 1
ATOM 574 C C . LEU A 1 69 ? -3.376 -4.362 11.481 1.00 52.09 69 LEU A C 1
ATOM 576 O O . LEU A 1 69 ? -2.696 -4.708 12.441 1.00 52.09 69 LEU A O 1
ATOM 580 N N . GLN A 1 70 ? -4.454 -3.596 11.623 1.00 58.31 70 GLN A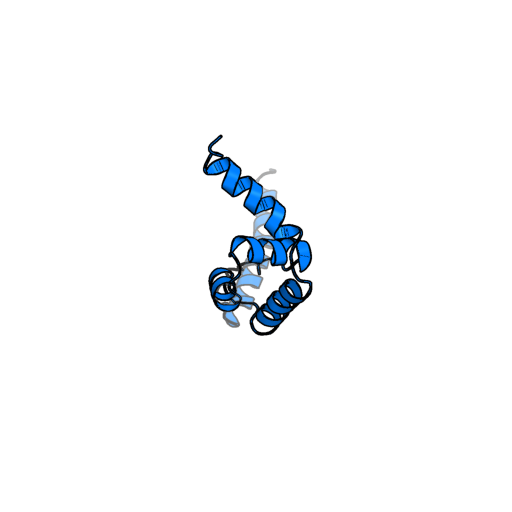 N 1
ATOM 581 C CA . GLN A 1 70 ? -5.115 -3.429 12.904 1.00 58.31 70 GLN A CA 1
ATOM 582 C C . GLN A 1 70 ? -6.037 -4.632 13.069 1.00 58.31 70 GLN A C 1
ATOM 584 O O . GLN A 1 70 ? -7.044 -4.754 12.370 1.00 58.31 70 GLN A O 1
ATOM 589 N N . LEU A 1 71 ? -5.675 -5.540 13.977 1.00 59.41 71 LEU A N 1
ATOM 590 C CA . LEU A 1 71 ? -6.597 -6.539 14.511 1.00 59.41 71 LEU A CA 1
ATOM 591 C C . LEU A 1 71 ? -7.660 -5.794 15.323 1.00 59.41 71 LEU A C 1
ATOM 593 O O . LEU A 1 71 ? -7.562 -5.635 16.537 1.00 59.41 71 LEU A O 1
ATOM 597 N N . VAL A 1 72 ? -8.658 -5.261 14.624 1.00 61.84 72 VAL A N 1
ATOM 598 C CA . VAL A 1 72 ? -9.829 -4.663 15.250 1.00 61.84 72 VAL A CA 1
ATOM 599 C C . VAL A 1 72 ? -10.726 -5.822 15.665 1.00 61.84 72 VAL A C 1
ATOM 601 O O . VAL A 1 72 ? -11.344 -6.466 14.819 1.00 61.84 72 VAL A O 1
ATOM 604 N N . GLN A 1 73 ? -10.782 -6.116 16.968 1.00 73.31 73 GLN A N 1
ATOM 605 C CA . GLN A 1 73 ? -11.853 -6.961 17.502 1.00 73.31 73 GLN A CA 1
ATOM 606 C C . GLN A 1 73 ? -13.191 -6.368 17.057 1.00 73.31 73 GLN A C 1
ATOM 608 O O . GLN A 1 73 ? -13.373 -5.150 17.135 1.00 73.31 73 GLN A O 1
ATOM 613 N N . LYS A 1 74 ? -14.111 -7.216 16.585 1.00 76.31 74 LYS A N 1
ATOM 614 C CA . LYS A 1 74 ? -15.454 -6.792 16.181 1.00 76.31 74 LYS A CA 1
ATOM 615 C C . LYS A 1 74 ? -16.172 -6.222 17.403 1.00 76.31 74 LYS A C 1
ATOM 617 O O . LYS A 1 74 ? -16.728 -6.956 18.205 1.00 76.31 74 LYS A O 1
ATOM 622 N N . LEU A 1 75 ? -16.093 -4.906 17.534 1.00 80.12 75 LEU A N 1
ATOM 623 C CA . LEU A 1 75 ? -16.647 -4.140 18.633 1.00 80.12 75 LEU A CA 1
ATOM 624 C C . LEU A 1 75 ? -18.128 -3.901 18.379 1.00 80.12 75 LEU A C 1
ATOM 626 O O . LEU A 1 75 ? -18.494 -3.168 17.456 1.00 80.12 75 LEU A O 1
ATOM 630 N N . TYR A 1 76 ? -18.980 -4.476 19.216 1.00 85.38 76 TYR A N 1
ATOM 631 C CA . TYR A 1 76 ? -20.400 -4.149 19.195 1.00 85.38 76 TYR A CA 1
ATOM 632 C C . TYR A 1 76 ? -20.646 -2.799 19.893 1.00 85.38 76 TYR A C 1
ATOM 634 O O . TYR A 1 76 ? -19.933 -2.449 20.839 1.00 85.38 76 TYR A O 1
ATOM 642 N N . PRO A 1 77 ? -21.676 -2.025 19.497 1.00 81.81 77 PRO A N 1
ATOM 643 C CA . PRO A 1 77 ? -21.964 -0.718 20.102 1.00 81.81 77 PRO A CA 1
ATOM 644 C C . PRO A 1 77 ? -22.106 -0.760 21.634 1.00 81.81 77 PRO A C 1
ATOM 646 O O . PRO A 1 77 ? -21.682 0.164 22.325 1.00 81.81 77 PRO A O 1
ATOM 649 N N . ARG A 1 78 ? -22.626 -1.870 22.176 1.00 82.75 78 ARG A N 1
ATOM 650 C CA . ARG A 1 78 ? -22.782 -2.112 23.621 1.00 82.75 78 ARG A CA 1
ATOM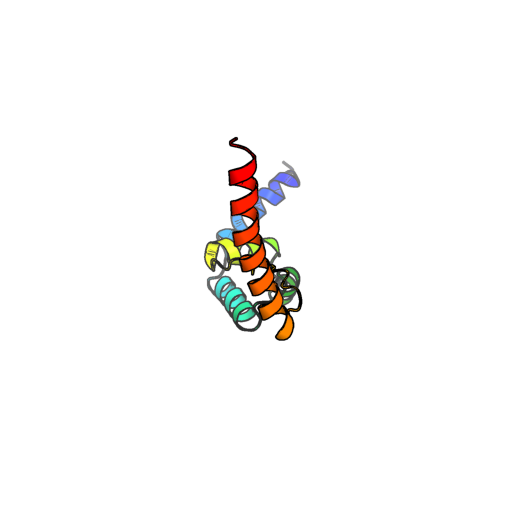 651 C C . ARG A 1 78 ? -21.448 -2.237 24.370 1.00 82.75 78 ARG A C 1
ATOM 653 O O . ARG A 1 78 ? -21.376 -1.927 25.555 1.00 82.75 78 ARG A O 1
ATOM 660 N N . GLU A 1 79 ? -20.389 -2.673 23.696 1.00 81.50 79 GLU A N 1
ATOM 661 C CA . GLU A 1 79 ? -19.077 -2.928 24.304 1.00 81.50 79 GLU A CA 1
ATOM 662 C C . GLU A 1 79 ? -18.255 -1.650 24.486 1.00 81.50 79 GLU A C 1
ATOM 664 O O . GLU A 1 79 ? -17.360 -1.615 25.331 1.00 81.50 79 GLU A O 1
ATOM 669 N N . LYS A 1 80 ? -18.592 -0.573 23.762 1.00 81.75 80 LYS A N 1
ATOM 670 C CA . LYS A 1 80 ? -17.967 0.744 23.955 1.00 81.75 80 LYS A CA 1
ATOM 671 C C . LYS A 1 80 ? -18.172 1.259 25.383 1.00 81.75 80 LYS A C 1
ATOM 673 O O . LYS A 1 80 ? -17.210 1.696 26.006 1.00 81.75 80 LYS A O 1
ATOM 678 N N . LYS A 1 81 ? -19.398 1.138 25.915 1.00 83.75 81 LYS A N 1
ATOM 679 C CA . LYS A 1 81 ? -19.736 1.544 27.292 1.00 83.75 81 LYS A CA 1
ATOM 680 C C . LYS A 1 81 ? -18.973 0.716 28.327 1.00 83.75 81 LYS A C 1
ATOM 682 O O . LYS A 1 81 ? -18.302 1.286 29.174 1.00 83.75 81 LYS A O 1
ATOM 687 N N . LYS A 1 82 ? -18.953 -0.614 28.167 1.00 83.38 82 LYS A N 1
ATOM 688 C CA . LYS A 1 82 ? -18.220 -1.528 29.063 1.00 83.38 82 LYS A CA 1
ATOM 689 C C . LYS A 1 82 ? -16.714 -1.249 29.107 1.00 83.38 82 LYS A C 1
ATOM 691 O O . LYS A 1 82 ? -16.101 -1.340 30.164 1.00 83.38 82 LYS A O 1
ATOM 696 N N . ARG A 1 83 ? -16.101 -0.901 27.968 1.00 80.88 83 ARG A N 1
ATOM 697 C CA . ARG A 1 83 ? -14.675 -0.529 27.915 1.00 80.88 83 ARG A CA 1
ATOM 698 C C . ARG A 1 83 ? -14.409 0.801 28.605 1.00 80.88 83 ARG A C 1
ATOM 700 O O . ARG A 1 83 ? -13.430 0.905 29.334 1.00 80.88 83 ARG A O 1
ATOM 707 N N . PHE A 1 84 ? -15.286 1.782 28.407 1.00 83.75 84 PHE A N 1
ATOM 708 C CA . PHE A 1 84 ? -15.199 3.061 29.104 1.00 83.75 84 PHE A CA 1
ATOM 709 C C . PHE A 1 84 ? -15.320 2.872 30.625 1.00 83.75 84 PHE A C 1
ATOM 711 O O . PHE A 1 84 ? -14.442 3.313 31.362 1.00 83.75 84 PHE A O 1
ATOM 718 N N . GLU A 1 85 ? -16.322 2.115 31.078 1.00 83.31 85 GLU A N 1
ATOM 719 C CA . GLU A 1 85 ? -16.521 1.747 32.488 1.00 83.31 85 GLU A CA 1
ATOM 720 C C . GLU A 1 85 ? -15.322 0.989 33.072 1.00 83.31 85 GLU A C 1
ATOM 722 O O . GLU A 1 85 ? -14.867 1.296 34.169 1.00 83.31 85 GLU A O 1
ATOM 727 N N . PHE A 1 86 ? -14.742 0.039 32.334 1.00 79.06 86 PHE A N 1
ATOM 728 C CA . PHE A 1 86 ? -13.527 -0.653 32.765 1.00 79.06 86 PHE A CA 1
ATOM 729 C C . PHE A 1 86 ? -12.349 0.316 32.944 1.00 79.06 86 PHE A C 1
ATOM 731 O O . PHE A 1 86 ? -11.620 0.230 33.934 1.00 79.06 86 PHE A O 1
ATOM 738 N N . THR A 1 87 ? -12.158 1.266 32.022 1.00 74.19 87 THR A N 1
ATOM 739 C CA . THR A 1 87 ? -11.069 2.252 32.122 1.00 74.19 87 THR A CA 1
ATOM 740 C C . THR A 1 87 ? -11.266 3.245 33.265 1.00 74.19 87 THR A C 1
ATOM 742 O O . THR A 1 87 ? -10.291 3.622 33.910 1.00 74.19 87 THR A O 1
ATOM 745 N N . THR A 1 88 ? -12.502 3.643 33.571 1.00 76.94 88 THR A N 1
ATOM 746 C CA . THR A 1 88 ? -12.792 4.537 34.701 1.00 76.94 88 THR A CA 1
ATOM 747 C C . THR A 1 88 ? -12.679 3.804 36.039 1.00 76.94 88 THR A C 1
ATOM 749 O O . THR A 1 88 ? -12.040 4.316 36.957 1.00 76.94 88 THR A O 1
ATOM 752 N N . LEU A 1 89 ? -13.197 2.574 36.137 1.00 65.56 89 LEU A N 1
ATOM 753 C CA . LEU A 1 89 ? -13.079 1.725 37.328 1.00 65.56 89 LEU A CA 1
ATOM 754 C C . LEU A 1 89 ? -11.627 1.362 37.643 1.00 65.56 89 LEU A C 1
ATOM 756 O O . LEU A 1 89 ? -11.209 1.452 38.797 1.00 65.56 89 LEU A O 1
ATOM 760 N N . SER A 1 90 ? -10.840 0.977 36.636 1.00 57.28 90 SER A N 1
ATOM 761 C CA . SER A 1 90 ? -9.415 0.689 36.828 1.00 57.28 90 SER A CA 1
ATOM 762 C C . SER A 1 90 ? -8.648 1.947 37.246 1.00 57.28 90 SER A C 1
ATOM 764 O O . SER A 1 90 ? -7.892 1.902 38.209 1.00 57.28 90 SER A O 1
ATOM 766 N N . ARG A 1 91 ? -8.911 3.114 36.650 1.00 56.34 91 ARG A N 1
ATOM 767 C CA . ARG A 1 91 ? -8.267 4.373 37.066 1.00 56.34 91 ARG A CA 1
ATOM 768 C C . ARG A 1 91 ? -8.566 4.762 38.523 1.00 56.34 91 ARG A C 1
ATOM 770 O O . ARG A 1 91 ? -7.677 5.277 39.198 1.00 56.34 91 ARG A O 1
ATOM 777 N N . SER A 1 92 ? -9.765 4.472 39.029 1.00 56.00 92 SER A N 1
ATOM 778 C CA . SER A 1 92 ? -10.130 4.709 40.435 1.00 56.00 92 SER A CA 1
ATOM 779 C C . SER A 1 92 ? -9.555 3.659 41.399 1.00 56.00 92 SER A C 1
ATOM 781 O O . SER A 1 92 ? -9.156 4.005 42.508 1.00 56.00 92 SER A O 1
ATOM 783 N N . ARG A 1 93 ? -9.439 2.387 40.986 1.00 50.25 93 ARG A N 1
ATOM 784 C CA . ARG A 1 93 ? -8.893 1.297 41.826 1.00 50.25 93 ARG A CA 1
ATOM 785 C C . ARG A 1 93 ? -7.384 1.379 42.039 1.00 50.25 93 ARG A C 1
ATOM 787 O O . ARG A 1 93 ? -6.905 1.085 43.129 1.00 50.25 93 ARG A O 1
ATOM 794 N N . TRP A 1 94 ? -6.631 1.801 41.026 1.00 42.88 94 TRP A N 1
ATOM 795 C CA . TRP A 1 94 ? -5.169 1.896 41.126 1.00 42.88 94 TRP A CA 1
ATOM 796 C C . TRP A 1 94 ? -4.717 3.055 42.029 1.00 42.88 94 TRP A C 1
ATOM 798 O O . TRP A 1 94 ? -3.627 3.006 42.589 1.00 42.88 94 TRP A O 1
ATOM 808 N N . LYS A 1 95 ? -5.589 4.049 42.261 1.00 45.50 95 LYS A N 1
ATOM 809 C CA . LYS A 1 95 ? -5.384 5.096 43.274 1.00 45.50 95 LYS A CA 1
ATOM 810 C C . LYS A 1 95 ? -5.450 4.551 44.712 1.00 45.50 95 LYS A C 1
ATOM 812 O O . LYS A 1 95 ? -4.743 5.060 45.570 1.00 45.50 95 LYS A O 1
ATOM 817 N N . MET A 1 96 ? -6.243 3.503 44.965 1.00 43.34 96 MET A N 1
ATOM 818 C CA . MET A 1 96 ? -6.324 2.843 46.280 1.00 43.34 96 MET A CA 1
ATOM 819 C C . MET A 1 96 ? -5.139 1.907 46.554 1.00 43.34 96 MET A C 1
ATOM 821 O O . MET A 1 96 ? -4.667 1.844 47.683 1.00 43.34 96 MET A O 1
ATOM 825 N N . ILE A 1 97 ? -4.609 1.227 45.530 1.00 48.03 97 ILE A N 1
ATOM 826 C CA . ILE A 1 97 ? -3.443 0.338 45.692 1.00 48.03 97 ILE A CA 1
ATOM 827 C C . ILE A 1 97 ? -2.163 1.126 46.021 1.00 48.03 97 ILE A C 1
ATOM 829 O O . ILE A 1 97 ? -1.372 0.662 46.837 1.00 48.03 97 ILE A O 1
ATOM 833 N N . LEU A 1 98 ? -1.978 2.337 45.475 1.00 41.28 98 LEU A N 1
ATOM 834 C CA . LEU A 1 98 ? -0.821 3.170 45.836 1.00 41.28 98 LEU A CA 1
ATOM 835 C C . LEU A 1 98 ? -0.891 3.752 47.260 1.00 41.28 98 LEU A C 1
ATOM 837 O O . LEU A 1 98 ? 0.152 3.951 47.866 1.00 41.28 98 LEU A O 1
ATOM 841 N N . ILE A 1 99 ? -2.082 3.984 47.824 1.00 48.50 99 ILE A N 1
ATOM 842 C CA . ILE A 1 99 ? -2.220 4.541 49.186 1.00 48.50 99 ILE A CA 1
ATOM 843 C C . ILE A 1 99 ? -1.969 3.478 50.273 1.00 48.50 99 ILE A C 1
ATOM 845 O O . ILE A 1 99 ? -1.479 3.810 51.348 1.00 48.50 99 ILE A O 1
ATOM 849 N N . CYS A 1 100 ? -2.237 2.195 50.003 1.00 41.41 100 CYS A N 1
ATOM 850 C CA . CYS A 1 100 ? -1.997 1.110 50.966 1.00 41.41 100 CYS A CA 1
ATOM 851 C C . CYS A 1 100 ? -0.538 0.627 51.042 1.00 41.41 100 CYS A C 1
ATOM 853 O O . CYS A 1 100 ? -0.201 -0.062 51.995 1.00 41.41 100 CYS A O 1
ATOM 855 N N . CYS A 1 101 ? 0.322 0.962 50.074 1.00 38.06 101 CYS A N 1
ATOM 856 C CA . CYS A 1 101 ? 1.724 0.518 50.056 1.00 38.06 101 CYS A CA 1
ATOM 857 C C . CYS A 1 101 ? 2.699 1.537 50.684 1.00 38.06 101 CYS A C 1
ATOM 859 O O . CYS A 1 101 ? 3.912 1.352 50.619 1.00 38.06 101 CYS A O 1
ATOM 861 N N . GLN A 1 102 ? 2.175 2.627 51.251 1.00 45.00 102 GLN A N 1
ATOM 862 C CA . GLN A 1 102 ? 2.953 3.762 51.761 1.00 45.00 102 GLN A CA 1
ATOM 863 C C . GLN A 1 102 ? 2.672 4.061 53.242 1.00 45.00 102 GLN A C 1
ATOM 865 O O . GLN A 1 102 ? 2.926 5.172 53.706 1.00 45.00 102 GLN A O 1
ATOM 870 N N . ARG A 1 103 ? 2.142 3.074 53.973 1.00 38.28 103 ARG A N 1
ATOM 871 C CA . ARG A 1 103 ? 1.899 3.136 55.413 1.00 38.28 103 ARG A CA 1
ATOM 872 C C . ARG A 1 103 ? 2.532 1.947 56.117 1.00 38.28 103 ARG A C 1
ATOM 874 O O . ARG A 1 103 ? 2.475 0.845 55.532 1.00 38.28 103 ARG A O 1
#

Mean predicte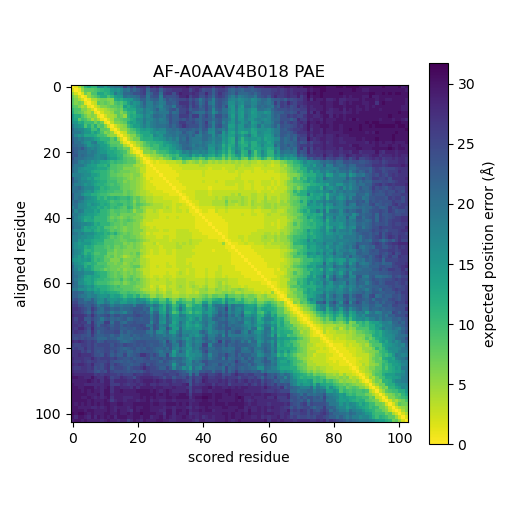d aligned error: 15.73 Å

Solvent-accessible surface area (backbone atoms only — not comparable to full-atom values): 6429 Å² total; per-residue (Å²): 134,84,76,49,77,66,56,54,52,55,53,53,62,60,52,66,69,80,68,60,60,78,64,56,61,52,54,52,48,55,55,39,72,75,40,76,88,60,54,61,68,58,51,18,67,75,70,70,43,59,48,69,56,56,55,46,43,34,54,73,73,70,58,53,70,79,77,76,85,71,88,70,71,90,75,52,81,75,50,57,56,55,52,51,50,50,55,53,52,49,60,58,50,55,59,54,58,60,61,66,75,74,114

pLDDT: mean 70.21, std 17.42, range [38.06, 91.56]

Sequence (103 aa):
MILSRKDASAIRERDIWAAQPKNAVERVRDNYLRSPKKSTRRCSRELQFPQRTVCKTLRKCLRFTPYKLQLVQKLYPREKKKRFEFTTLSRSRWKMILICCQR

Secondary structure (DSSP, 8-state):
----HHHHHHHHHHHHHHT--HHHHHHHHHHHHH-TT--HHHHHHHHT--HHHHHHIIIIIS--PPPP--------HHHHHHHHHHHHHHHHHHHHHHHHT--

Radius of gyration: 25.79 Å; Cα contacts (8 Å, |Δi|>4): 37; chains: 1; bounding box: 58×24×74 Å